Protein AF-A0A7S2TVK7-F1 (afdb_monomer_lite)

Foldseek 3Di:
DPDPDDVVVVVVVVVVCVQVVDPVSVVQCVPPNPCSNVVVQQQDDDPNDRDGVVCVVVPDPDPDDDDDDDDDDDPVCVVVPDDDDDDDDDDDQDPPPSND

Organism: NCBI:txid641309

pLDDT: mean 73.59, std 15.27, range [44.78, 94.19]

InterPro domains:
  IPR001623 DnaJ domain [PF00226] (1-30)
  IPR001623 DnaJ domain [PR00625] (5-25)
  IPR001623 DnaJ domain [PR00625] (25-44)
  IPR001623 DnaJ domain [PS50076] (1-33)
  IPR018253 DnaJ domain, conserved site [PS00636] (10-29)
  IPR036869 Chaperone J-domain superfamily [G3DSA:1.10.287.110] (1-59)
  IPR036869 Chaperone J-domain superfamily [SSF46565] (1-51)
  IPR044713 DnaJ homolog subfamily A member 1/2-like [PTHR43888] (1-99)

Structure (mmCIF, N/CA/C/O backbone):
data_AF-A0A7S2TVK7-F1
#
_entry.id   AF-A0A7S2TVK7-F1
#
loop_
_atom_site.group_PDB
_atom_site.id
_atom_site.type_symbol
_atom_site.label_atom_id
_atom_site.label_alt_id
_atom_site.label_comp_id
_atom_site.label_asym_id
_atom_site.label_entity_id
_atom_site.label_seq_id
_atom_site.pdbx_PDB_ins_code
_atom_site.Cartn_x
_atom_site.Cartn_y
_atom_site.Cartn_z
_atom_site.occupancy
_atom_site.B_iso_or_equiv
_atom_site.auth_seq_id
_atom_site.auth_comp_id
_atom_site.auth_asym_id
_atom_site.auth_atom_id
_atom_site.pdbx_PDB_model_num
ATOM 1 N N . PRO A 1 1 ? -0.582 -23.461 -2.104 1.00 54.84 1 PRO A N 1
ATOM 2 C CA . PRO A 1 1 ? -0.109 -24.199 -3.302 1.00 54.84 1 PRO A CA 1
ATOM 3 C C . PRO A 1 1 ? -0.445 -25.676 -3.101 1.00 54.84 1 PRO A C 1
ATOM 5 O O . PRO A 1 1 ? 0.400 -26.462 -2.700 1.00 54.84 1 PRO A O 1
ATOM 8 N N . ASP A 1 2 ? -1.720 -25.997 -3.317 1.00 58.69 2 ASP A N 1
ATOM 9 C CA . ASP A 1 2 ? -2.378 -27.214 -2.812 1.00 58.69 2 ASP A CA 1
ATOM 10 C C . ASP A 1 2 ? -2.829 -28.145 -3.945 1.00 58.69 2 ASP A C 1
ATOM 12 O O . ASP A 1 2 ? -3.696 -28.996 -3.791 1.00 58.69 2 ASP A O 1
ATOM 16 N N . LYS A 1 3 ? -2.227 -27.989 -5.126 1.00 62.53 3 LYS A N 1
ATOM 17 C CA . LYS A 1 3 ? -2.345 -28.942 -6.229 1.00 62.53 3 LYS A CA 1
ATOM 18 C C . LYS A 1 3 ? -0.949 -29.501 -6.431 1.00 62.53 3 LYS A C 1
ATOM 20 O O . LYS A 1 3 ? -0.094 -28.768 -6.919 1.00 62.53 3 LYS A O 1
ATOM 25 N N . GLY A 1 4 ? -0.717 -30.730 -5.962 1.00 62.25 4 GLY A N 1
ATOM 26 C CA . GLY A 1 4 ? 0.574 -31.428 -5.866 1.00 62.25 4 GLY A CA 1
ATOM 27 C C . GLY A 1 4 ? 1.294 -31.661 -7.199 1.00 62.25 4 GLY A C 1
ATOM 28 O O . GLY A 1 4 ? 1.577 -32.790 -7.583 1.00 62.25 4 GLY A O 1
ATOM 29 N N . GLY A 1 5 ? 1.586 -30.586 -7.920 1.00 64.12 5 GLY A N 1
ATOM 30 C CA . GLY A 1 5 ? 2.422 -30.567 -9.102 1.00 64.12 5 GLY A CA 1
ATOM 31 C C . GLY A 1 5 ? 3.875 -30.333 -8.718 1.00 64.12 5 GLY A C 1
ATOM 32 O O . GLY A 1 5 ? 4.189 -29.597 -7.783 1.00 64.12 5 GLY A O 1
ATOM 33 N N . ASN A 1 6 ? 4.775 -30.952 -9.475 1.00 74.81 6 ASN A N 1
ATOM 34 C CA . ASN A 1 6 ? 6.206 -30.768 -9.314 1.00 74.81 6 ASN A CA 1
ATOM 35 C C . ASN A 1 6 ? 6.549 -29.281 -9.544 1.00 74.81 6 ASN A C 1
ATOM 37 O O . ASN A 1 6 ? 6.424 -28.775 -10.664 1.00 74.81 6 ASN A O 1
ATOM 41 N N . ALA A 1 7 ? 6.918 -28.568 -8.474 1.00 76.12 7 ALA A N 1
ATOM 42 C CA . ALA A 1 7 ? 7.101 -27.114 -8.476 1.00 76.12 7 ALA A CA 1
ATOM 43 C C . ALA A 1 7 ? 8.110 -26.646 -9.535 1.00 76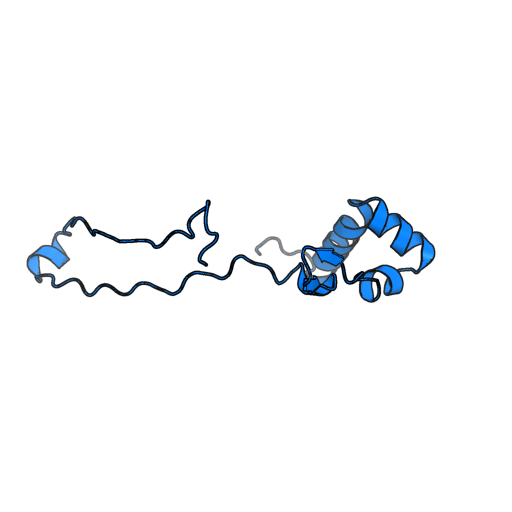.12 7 ALA A C 1
ATOM 45 O O . ALA A 1 7 ? 8.011 -25.538 -10.059 1.00 76.12 7 ALA A O 1
ATOM 46 N N . GLU A 1 8 ? 9.060 -27.506 -9.886 1.00 77.25 8 GLU A N 1
ATOM 47 C CA . GLU A 1 8 ? 10.053 -27.237 -10.914 1.00 77.25 8 GLU A CA 1
ATOM 48 C C . GLU A 1 8 ? 9.444 -27.201 -12.321 1.00 77.25 8 GLU A C 1
ATOM 50 O O . GLU A 1 8 ? 9.734 -26.293 -13.099 1.00 77.25 8 GLU A O 1
ATOM 55 N N . LYS A 1 9 ? 8.516 -28.115 -12.628 1.00 79.44 9 LYS A N 1
ATOM 56 C CA . LYS A 1 9 ? 7.787 -28.110 -13.904 1.00 79.44 9 LYS A CA 1
ATOM 57 C C . LYS A 1 9 ? 6.930 -26.855 -14.037 1.00 79.44 9 LYS A C 1
ATOM 59 O O . LYS A 1 9 ? 6.915 -26.246 -15.099 1.00 79.44 9 LYS A O 1
ATOM 64 N N . PHE A 1 10 ? 6.282 -26.425 -12.954 1.00 79.81 10 PHE A N 1
ATOM 65 C CA . PHE A 1 10 ? 5.491 -25.192 -12.959 1.00 79.81 10 PHE A CA 1
ATOM 66 C C . PHE A 1 10 ? 6.354 -23.958 -13.252 1.00 79.81 10 PHE A C 1
ATOM 68 O O . PHE A 1 10 ? 5.994 -23.143 -14.097 1.00 79.81 10 PHE A O 1
ATOM 75 N N . LYS A 1 11 ? 7.529 -23.856 -12.618 1.00 82.44 11 LYS A N 1
ATOM 76 C CA . LYS A 1 11 ? 8.482 -22.765 -12.876 1.00 82.44 11 LYS A CA 1
ATOM 77 C C . LYS A 1 11 ? 8.947 -22.742 -14.334 1.00 82.44 11 LYS A C 1
ATOM 79 O O . LYS A 1 11 ? 8.983 -21.675 -14.936 1.00 82.44 11 LYS A O 1
ATOM 84 N N . ARG A 1 12 ? 9.251 -23.907 -14.915 1.00 78.94 12 ARG A N 1
ATOM 85 C CA . ARG A 1 12 ? 9.682 -24.023 -16.319 1.00 78.94 12 ARG A CA 1
ATOM 86 C C . ARG A 1 12 ? 8.568 -23.659 -17.305 1.00 78.94 12 ARG A C 1
ATOM 88 O O . ARG A 1 12 ? 8.819 -22.934 -18.261 1.00 78.94 12 ARG A O 1
ATOM 95 N N . VAL A 1 13 ? 7.338 -24.111 -17.057 1.00 84.00 13 VAL A N 1
ATOM 96 C CA . VAL A 1 13 ? 6.173 -23.778 -17.899 1.00 84.00 13 VAL A CA 1
ATOM 97 C C . VAL A 1 13 ? 5.865 -22.281 -17.840 1.00 84.00 13 VAL A C 1
ATOM 99 O O . VAL A 1 13 ? 5.638 -21.662 -18.877 1.00 84.00 13 VAL A O 1
ATOM 102 N N . GLN A 1 14 ? 5.922 -21.684 -16.648 1.00 80.06 14 GLN A N 1
ATOM 103 C CA . GLN A 1 14 ? 5.734 -20.246 -16.471 1.00 80.06 14 GLN A CA 1
ATOM 104 C C . GLN A 1 14 ? 6.807 -19.438 -17.220 1.00 80.06 14 GLN A C 1
ATOM 106 O O . GLN A 1 14 ? 6.475 -18.496 -17.936 1.00 80.06 14 GLN A O 1
ATOM 111 N N . ALA A 1 15 ? 8.076 -19.842 -17.120 1.00 80.62 15 ALA A N 1
ATOM 112 C CA . ALA A 1 15 ? 9.176 -19.196 -17.835 1.00 80.62 15 ALA A CA 1
ATOM 113 C C . ALA A 1 15 ? 9.019 -19.298 -19.364 1.00 80.62 15 ALA A C 1
ATOM 115 O O . ALA A 1 15 ? 9.173 -18.304 -20.072 1.00 80.62 15 ALA A O 1
ATOM 116 N N . ALA A 1 16 ? 8.646 -20.474 -19.881 1.00 85.44 16 ALA A N 1
ATOM 117 C CA . ALA A 1 16 ? 8.389 -20.662 -21.307 1.00 85.44 16 ALA A CA 1
ATOM 118 C C . ALA A 1 16 ? 7.232 -19.778 -21.805 1.00 85.44 16 ALA A C 1
ATOM 120 O O . ALA A 1 16 ? 7.328 -19.167 -22.871 1.00 85.44 16 ALA A O 1
ATOM 121 N N . TYR A 1 17 ? 6.161 -19.657 -21.017 1.00 84.94 17 TYR A N 1
ATOM 122 C CA . TYR A 1 17 ? 5.026 -18.798 -21.347 1.00 84.94 17 TYR A CA 1
ATOM 123 C C . TYR A 1 17 ? 5.431 -17.322 -21.458 1.00 84.94 17 TYR A C 1
ATOM 125 O O . TYR A 1 17 ? 5.035 -16.641 -22.399 1.00 84.94 17 TYR A O 1
ATOM 133 N N . GLU A 1 18 ? 6.268 -16.828 -20.546 1.00 80.06 18 GLU A N 1
ATOM 134 C CA . GLU A 1 18 ? 6.741 -15.438 -20.557 1.00 80.06 18 GLU A CA 1
ATOM 135 C C . GLU A 1 18 ? 7.623 -15.102 -21.769 1.00 80.06 18 GLU A C 1
ATOM 137 O O . GLU A 1 18 ? 7.621 -13.959 -22.230 1.00 80.06 18 GLU A O 1
ATOM 142 N N . ILE A 1 19 ? 8.349 -16.086 -22.306 1.00 84.00 19 ILE A N 1
ATOM 143 C CA . ILE A 1 19 ? 9.178 -15.931 -23.510 1.00 84.00 19 ILE A CA 1
ATOM 144 C C . ILE A 1 19 ? 8.319 -15.960 -24.774 1.00 84.00 19 ILE A C 1
ATOM 146 O O . ILE A 1 19 ? 8.511 -15.137 -25.666 1.00 84.00 19 ILE A O 1
ATOM 150 N N . LEU A 1 20 ? 7.368 -16.894 -24.852 1.00 85.19 20 LEU A N 1
ATOM 151 C CA . LEU A 1 20 ? 6.535 -17.095 -26.040 1.00 85.19 20 LEU A CA 1
ATOM 152 C C . LEU A 1 20 ? 5.413 -16.060 -26.178 1.00 85.19 20 LEU A C 1
ATOM 154 O O . LEU A 1 20 ? 4.942 -15.828 -27.290 1.00 85.19 20 LEU A O 1
ATOM 158 N N . LYS A 1 21 ? 4.992 -15.438 -25.071 1.00 84.88 21 LYS A N 1
ATOM 159 C CA . LYS A 1 21 ? 3.940 -14.417 -25.057 1.00 84.88 21 LYS A CA 1
ATOM 160 C C . LYS A 1 21 ? 4.352 -13.118 -25.760 1.00 84.88 21 LYS A C 1
ATOM 162 O O . LYS A 1 21 ? 3.523 -12.528 -26.447 1.00 84.88 21 LYS A O 1
ATOM 167 N N . ASP A 1 22 ? 5.602 -12.678 -25.602 1.00 80.62 22 ASP A N 1
ATOM 168 C CA . ASP A 1 22 ? 6.095 -11.433 -26.201 1.00 80.62 22 ASP A CA 1
ATOM 169 C C . ASP A 1 22 ? 6.913 -11.739 -27.473 1.00 80.62 22 ASP A C 1
ATOM 171 O O . ASP A 1 22 ? 7.956 -12.399 -27.384 1.00 80.62 22 ASP A O 1
ATOM 175 N N . PRO A 1 23 ? 6.525 -11.229 -28.660 1.00 84.75 23 PRO A N 1
ATOM 176 C CA . PRO A 1 23 ? 7.204 -11.561 -29.916 1.00 84.75 23 PRO A CA 1
ATOM 177 C C . PRO A 1 23 ? 8.683 -11.142 -29.930 1.00 84.75 23 PRO A C 1
ATOM 179 O O . PRO A 1 23 ? 9.499 -11.779 -30.596 1.00 84.75 23 PRO A O 1
ATOM 182 N N . ASP A 1 24 ? 9.058 -10.108 -29.173 1.00 80.25 24 ASP A N 1
ATOM 183 C CA . ASP A 1 24 ? 10.443 -9.642 -29.071 1.00 80.25 24 ASP A CA 1
ATOM 184 C C . ASP A 1 24 ? 11.323 -10.556 -28.212 1.00 80.25 24 ASP A C 1
ATOM 186 O O . ASP A 1 24 ? 12.490 -10.773 -28.544 1.00 80.25 24 ASP A O 1
ATOM 190 N N . LYS A 1 25 ? 10.773 -11.124 -27.129 1.00 80.19 25 LYS A N 1
ATOM 191 C CA . LYS A 1 25 ? 11.492 -12.089 -26.281 1.00 80.19 25 LYS A CA 1
ATOM 192 C C . LYS A 1 25 ? 11.644 -13.428 -26.988 1.00 80.19 25 LYS A C 1
ATOM 194 O O . LYS A 1 25 ? 12.721 -14.012 -26.920 1.00 80.19 25 LYS A O 1
ATOM 199 N N . LYS A 1 26 ? 10.621 -13.857 -27.735 1.00 85.00 26 LYS A N 1
ATOM 200 C CA . LYS A 1 26 ? 10.694 -15.039 -28.599 1.00 85.00 26 LYS A CA 1
ATOM 201 C C . LYS A 1 26 ? 11.813 -14.909 -29.633 1.00 85.00 26 LYS A C 1
ATOM 203 O O . LYS A 1 26 ? 12.704 -15.742 -29.664 1.00 85.00 26 LYS A O 1
ATOM 208 N N . LYS A 1 27 ? 11.851 -13.806 -30.392 1.00 83.81 27 LYS A N 1
ATOM 209 C CA . LYS A 1 27 ? 12.928 -13.548 -31.370 1.00 83.81 27 LYS A CA 1
ATOM 210 C C . LYS A 1 27 ? 14.322 -13.535 -30.739 1.00 83.81 27 LYS A C 1
ATOM 212 O O . LYS A 1 27 ? 15.295 -13.881 -31.401 1.00 83.81 27 LYS A O 1
ATOM 217 N N . LEU A 1 28 ? 14.442 -13.077 -29.493 1.00 80.94 28 LEU A N 1
ATOM 218 C CA . LEU A 1 28 ? 15.709 -13.064 -28.764 1.00 80.94 28 LEU A CA 1
ATOM 219 C C . LEU A 1 28 ? 16.124 -14.477 -28.333 1.00 80.94 28 LEU A C 1
ATOM 221 O O . LEU A 1 28 ? 17.288 -14.835 -28.491 1.00 80.94 28 LEU A O 1
ATOM 225 N N . TYR A 1 29 ? 15.172 -15.275 -27.850 1.00 81.81 29 TYR A N 1
ATOM 226 C CA . TYR A 1 29 ? 15.369 -16.688 -27.530 1.00 81.81 29 TYR A CA 1
ATOM 227 C C . TYR A 1 29 ? 15.750 -17.501 -28.772 1.00 81.81 29 TYR A C 1
ATOM 229 O O . TYR A 1 29 ? 16.712 -18.258 -28.735 1.00 81.81 29 TYR A O 1
ATOM 237 N N . ASP A 1 30 ? 15.079 -17.267 -29.900 1.00 85.88 30 ASP A N 1
ATOM 238 C CA . ASP A 1 30 ? 15.362 -17.945 -31.169 1.00 85.88 30 ASP A CA 1
ATOM 239 C C . ASP A 1 30 ? 16.784 -17.642 -31.686 1.00 85.88 30 ASP A C 1
ATOM 241 O O . ASP A 1 30 ? 17.388 -18.463 -32.369 1.00 85.88 30 ASP A O 1
ATOM 245 N N . LYS A 1 31 ? 17.341 -16.465 -31.356 1.00 81.44 31 LYS A N 1
ATOM 246 C CA . LYS A 1 31 ? 18.677 -16.026 -31.803 1.00 81.44 31 LYS A CA 1
ATOM 247 C C . LYS A 1 31 ? 19.813 -16.371 -30.843 1.00 81.44 31 LYS A C 1
ATOM 249 O O . LYS A 1 31 ? 20.929 -16.610 -31.289 1.00 81.44 31 LYS A O 1
ATOM 254 N N . TYR A 1 32 ? 19.558 -16.327 -29.539 1.00 78.38 32 TYR A N 1
ATOM 255 C CA . TYR A 1 32 ? 20.596 -16.391 -28.503 1.00 78.38 32 TYR A CA 1
ATOM 256 C C . TYR A 1 32 ? 20.323 -17.473 -27.442 1.00 78.38 32 TYR A C 1
ATOM 258 O O . TYR A 1 32 ? 21.061 -17.581 -26.463 1.00 78.38 32 TYR A O 1
ATOM 266 N N . GLY A 1 33 ? 19.265 -18.268 -27.612 1.00 76.88 33 GLY A N 1
ATOM 267 C CA . GLY A 1 33 ? 18.845 -19.307 -26.678 1.00 76.88 33 GLY A CA 1
ATOM 268 C C . GLY A 1 33 ? 18.378 -18.761 -25.327 1.00 76.88 33 GLY A C 1
ATOM 269 O O . GLY A 1 33 ? 18.054 -17.580 -25.165 1.00 76.88 33 GLY A O 1
ATOM 270 N N . GLU A 1 34 ? 18.379 -19.633 -24.319 1.00 68.81 34 GLU A N 1
ATOM 271 C CA . GLU A 1 34 ? 18.011 -19.280 -22.943 1.00 68.81 34 GLU A CA 1
ATOM 272 C C . GLU A 1 34 ? 18.947 -18.211 -22.350 1.00 68.81 34 GLU A C 1
ATOM 274 O O . GLU A 1 34 ? 18.490 -17.291 -21.672 1.00 68.81 34 GLU A O 1
ATOM 279 N N . GLU A 1 35 ? 20.238 -18.245 -22.699 1.00 64.06 35 GLU A N 1
ATOM 280 C CA . GLU A 1 35 ? 21.220 -17.217 -22.326 1.00 64.06 35 GLU A CA 1
ATOM 281 C C . GLU A 1 35 ? 20.876 -15.845 -22.916 1.00 64.06 35 GLU A C 1
ATOM 283 O O . GLU A 1 35 ? 21.122 -14.824 -22.282 1.00 64.06 35 GLU A O 1
ATOM 288 N N . GLY A 1 36 ? 20.241 -15.799 -24.086 1.00 63.59 36 GLY A N 1
ATOM 289 C CA . GLY A 1 36 ? 19.724 -14.583 -24.702 1.00 63.59 36 GLY A CA 1
ATOM 290 C C . GLY A 1 36 ? 18.628 -13.902 -23.908 1.00 63.59 36 GLY A C 1
ATOM 291 O O . GLY A 1 36 ? 18.594 -12.683 -23.824 1.00 63.59 36 GLY A O 1
ATOM 292 N N . VAL A 1 37 ? 17.744 -14.679 -23.293 1.00 64.44 37 VAL A N 1
ATOM 293 C CA . VAL A 1 37 ? 16.668 -14.152 -22.447 1.00 64.44 37 VAL A CA 1
ATOM 294 C C . VAL A 1 37 ? 17.185 -13.858 -21.037 1.00 64.44 37 VAL A C 1
ATOM 296 O O . VAL A 1 37 ? 16.801 -12.851 -20.444 1.00 64.44 37 VAL A O 1
ATOM 299 N N . ARG A 1 38 ? 18.106 -14.688 -20.527 1.00 62.66 38 ARG A N 1
ATOM 300 C CA . ARG A 1 38 ? 18.706 -14.567 -19.190 1.00 62.66 38 ARG A CA 1
ATOM 301 C C . ARG A 1 38 ? 19.722 -13.422 -19.089 1.00 62.66 38 ARG A C 1
ATOM 303 O O . ARG A 1 38 ? 19.718 -12.690 -18.106 1.00 62.66 38 ARG A O 1
ATOM 310 N N . ARG A 1 39 ? 20.575 -13.235 -20.106 1.00 52.53 39 ARG A N 1
ATOM 311 C CA . ARG A 1 39 ? 21.542 -12.120 -20.221 1.00 52.53 39 ARG A CA 1
ATOM 312 C C . ARG A 1 39 ? 20.987 -10.926 -20.987 1.00 52.53 39 ARG A C 1
ATOM 314 O O . ARG A 1 39 ? 21.396 -9.798 -20.730 1.00 52.53 39 ARG A O 1
ATOM 321 N N . GLY A 1 40 ? 20.044 -11.135 -21.901 1.00 46.34 40 GLY A N 1
ATOM 322 C CA . GLY A 1 40 ? 19.398 -10.072 -22.674 1.00 46.34 40 GLY A CA 1
ATOM 323 C C . GLY A 1 40 ? 18.233 -9.434 -21.940 1.00 46.34 40 GLY A C 1
ATOM 324 O O . GLY A 1 40 ? 17.233 -9.039 -22.547 1.00 46.34 40 GLY A O 1
ATOM 325 N N . GLY A 1 41 ? 18.405 -9.226 -20.637 1.00 48.50 41 GLY A N 1
ATOM 326 C CA . GLY A 1 41 ? 17.685 -8.168 -19.983 1.00 48.50 41 GLY A CA 1
ATOM 327 C C . GLY A 1 41 ? 18.187 -6.835 -20.507 1.00 48.50 41 GLY A C 1
ATOM 328 O O . GLY A 1 41 ? 19.012 -6.214 -19.850 1.00 48.50 41 GLY A O 1
ATOM 329 N N . LYS A 1 42 ? 17.721 -6.405 -21.689 1.00 48.06 42 LYS A N 1
ATOM 330 C CA . LYS A 1 42 ? 18.035 -5.079 -22.234 1.00 48.06 42 LYS A CA 1
ATOM 331 C C . LYS A 1 42 ? 17.897 -4.066 -21.089 1.00 48.06 42 LYS A C 1
ATOM 333 O O . LYS A 1 42 ? 16.851 -4.082 -20.434 1.00 48.06 42 LYS A O 1
ATOM 338 N N . PRO A 1 43 ? 18.905 -3.224 -20.797 1.00 45.25 43 PRO A N 1
ATOM 339 C CA . PRO A 1 43 ? 18.679 -2.064 -19.959 1.00 45.25 43 PRO A CA 1
ATOM 340 C C . PRO A 1 43 ? 17.684 -1.190 -20.718 1.00 45.25 43 PRO A C 1
ATOM 342 O O . PRO A 1 43 ? 18.046 -0.458 -21.637 1.00 45.25 43 PRO A O 1
ATOM 345 N N . VAL A 1 44 ? 16.402 -1.322 -20.397 1.00 49.97 44 VAL A N 1
ATOM 346 C CA . VAL A 1 44 ? 15.392 -0.433 -20.941 1.00 49.97 44 VAL A CA 1
ATOM 347 C C . VAL A 1 44 ? 15.637 0.900 -20.247 1.00 49.97 44 VAL A C 1
ATOM 349 O O . VAL A 1 44 ? 15.508 1.018 -19.027 1.00 49.97 44 VAL A O 1
ATOM 352 N N . LYS A 1 45 ? 16.065 1.900 -21.014 1.00 45.97 45 LYS A N 1
ATOM 353 C CA . LYS A 1 45 ? 16.038 3.289 -20.568 1.00 45.97 45 LYS A CA 1
ATOM 354 C C . LYS A 1 45 ? 14.602 3.769 -20.716 1.00 45.97 45 LYS A C 1
ATOM 356 O O . LYS A 1 45 ? 14.176 4.111 -21.812 1.00 45.97 45 LYS A O 1
ATOM 361 N N . VAL A 1 46 ? 13.862 3.778 -19.616 1.00 48.12 46 VAL A N 1
ATOM 362 C CA . VAL A 1 46 ? 12.600 4.521 -19.515 1.00 48.12 46 VAL A CA 1
ATOM 363 C C . VAL A 1 46 ? 12.865 5.683 -18.569 1.00 48.12 46 VAL A C 1
ATOM 365 O O . VAL A 1 46 ? 13.197 5.467 -17.404 1.00 48.12 46 VAL A O 1
ATOM 368 N N . ASN A 1 47 ? 12.796 6.904 -19.100 1.00 46.12 47 ASN A N 1
ATOM 369 C CA . ASN A 1 47 ? 12.985 8.171 -18.384 1.00 46.12 47 ASN A CA 1
ATOM 370 C C . ASN A 1 47 ? 14.290 8.250 -17.565 1.00 46.12 47 ASN A C 1
ATOM 372 O O . ASN A 1 47 ? 14.264 8.442 -16.353 1.00 46.12 47 ASN A O 1
ATOM 376 N N . GLY A 1 48 ? 15.447 8.062 -18.210 1.00 44.78 48 GLY A N 1
ATOM 377 C CA . GLY A 1 48 ? 16.757 8.304 -17.580 1.00 44.78 48 GLY A CA 1
ATOM 378 C C . GLY A 1 48 ? 17.201 7.289 -16.516 1.00 44.78 48 GLY A C 1
ATOM 379 O O . GLY A 1 48 ? 18.304 7.408 -15.994 1.00 44.78 48 GLY A O 1
ATOM 380 N N . PHE A 1 49 ? 16.406 6.255 -16.226 1.00 46.31 49 PHE A N 1
ATOM 381 C CA . PHE A 1 49 ? 16.786 5.168 -15.321 1.00 46.31 49 PHE A CA 1
ATOM 382 C C . PHE A 1 49 ? 17.128 3.895 -16.103 1.00 46.31 49 PHE A C 1
ATOM 384 O O . PHE A 1 49 ? 16.285 3.341 -16.808 1.00 46.31 49 PHE A O 1
ATOM 391 N N . ASN A 1 50 ? 18.353 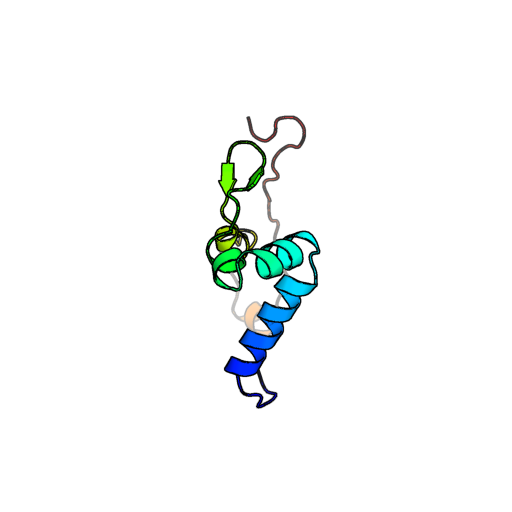3.387 -15.940 1.00 50.44 50 ASN A N 1
ATOM 392 C CA . ASN A 1 50 ? 18.760 2.092 -16.493 1.00 50.44 50 ASN A CA 1
ATOM 393 C C . ASN A 1 50 ? 18.038 0.962 -15.728 1.00 50.44 50 ASN A C 1
ATOM 395 O O . ASN A 1 50 ? 18.285 0.769 -14.534 1.00 50.44 50 ASN A O 1
ATOM 399 N N . CYS A 1 51 ? 17.142 0.209 -16.381 1.00 50.38 51 CYS A N 1
ATOM 400 C CA . CYS A 1 51 ? 16.528 -0.983 -15.785 1.00 50.38 51 CYS A CA 1
ATOM 401 C C . CYS A 1 51 ? 16.710 -2.231 -16.667 1.00 50.38 51 CYS A C 1
ATOM 403 O O . CYS A 1 51 ? 16.148 -2.331 -17.750 1.00 50.38 51 CYS A O 1
ATOM 405 N N . THR A 1 52 ? 17.532 -3.176 -16.204 1.00 48.94 52 THR A N 1
ATOM 406 C CA . THR A 1 52 ? 17.696 -4.533 -16.758 1.00 48.94 52 THR A CA 1
ATOM 407 C C . THR A 1 52 ? 16.437 -5.368 -16.489 1.00 48.94 52 THR A C 1
ATOM 409 O O . THR A 1 52 ? 15.779 -5.175 -15.469 1.00 48.94 52 THR A O 1
ATOM 412 N N . VAL A 1 53 ? 16.081 -6.301 -17.378 1.00 51.06 53 VAL A N 1
ATOM 413 C CA . VAL A 1 53 ? 14.830 -7.097 -17.282 1.00 51.06 53 VAL A CA 1
ATOM 414 C C . VAL A 1 53 ? 14.727 -7.911 -15.981 1.00 51.06 53 VAL A C 1
ATOM 416 O O . VAL A 1 53 ? 13.627 -8.063 -15.457 1.00 51.06 53 VAL A O 1
ATOM 419 N N . ASP A 1 54 ? 15.849 -8.305 -15.371 1.00 50.78 54 ASP A N 1
ATOM 420 C CA . ASP A 1 54 ? 15.881 -8.944 -14.040 1.00 50.78 54 ASP A CA 1
ATOM 421 C C . ASP A 1 54 ? 15.283 -8.046 -12.930 1.00 50.78 54 ASP A C 1
ATOM 423 O O . ASP A 1 54 ? 14.732 -8.503 -11.933 1.00 50.78 54 ASP A O 1
ATOM 427 N N . ARG A 1 55 ? 15.274 -6.726 -13.148 1.00 49.34 55 ARG A N 1
ATOM 428 C CA . ARG A 1 55 ? 14.707 -5.712 -12.247 1.00 49.34 55 ARG A CA 1
ATOM 429 C C . ARG A 1 55 ? 13.203 -5.483 -12.450 1.00 49.34 55 ARG A C 1
ATOM 431 O O . ARG A 1 55 ? 12.618 -4.693 -11.707 1.00 49.34 55 ARG A O 1
ATOM 438 N N . MET A 1 56 ? 12.561 -6.154 -13.415 1.00 54.88 56 MET A N 1
ATOM 439 C CA . MET A 1 56 ? 11.115 -6.033 -13.667 1.00 54.88 56 MET A CA 1
ATOM 440 C C . MET A 1 56 ? 10.265 -6.933 -12.759 1.00 54.88 56 MET A C 1
ATOM 442 O O . MET A 1 56 ? 9.187 -6.509 -12.349 1.00 54.88 56 MET A O 1
ATOM 446 N N . VAL A 1 57 ? 10.764 -8.100 -12.334 1.00 52.19 57 VAL A N 1
ATOM 447 C CA . VAL A 1 57 ? 10.067 -8.970 -11.356 1.00 52.19 57 VAL A CA 1
ATOM 448 C C . VAL A 1 57 ? 10.035 -8.336 -9.947 1.00 52.19 57 VAL A C 1
ATOM 450 O O . VAL A 1 57 ? 9.160 -8.637 -9.134 1.00 52.19 57 VAL A O 1
ATOM 453 N N . TYR A 1 58 ? 10.923 -7.368 -9.678 1.00 50.84 58 TYR A N 1
ATOM 454 C CA . TYR A 1 58 ? 11.065 -6.678 -8.386 1.00 50.84 58 TYR A CA 1
ATOM 455 C C . TYR A 1 58 ? 10.494 -5.253 -8.329 1.00 50.84 58 TYR A C 1
ATOM 457 O O . TYR A 1 58 ? 10.633 -4.589 -7.301 1.00 50.84 58 TYR A O 1
ATOM 465 N N . ARG A 1 59 ? 9.802 -4.757 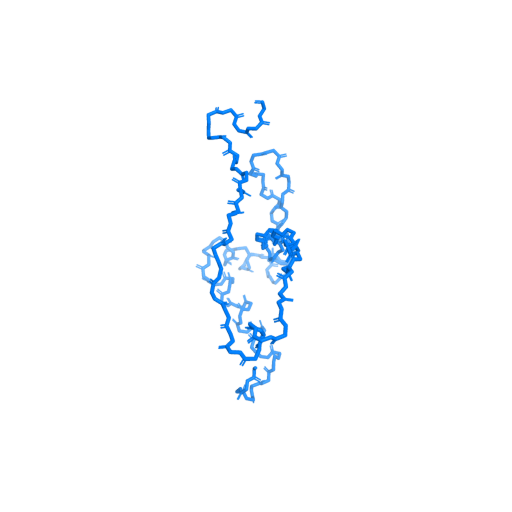-9.364 1.00 54.25 59 ARG A N 1
ATOM 466 C CA . ARG A 1 59 ? 8.977 -3.537 -9.236 1.00 54.25 59 ARG A CA 1
ATOM 467 C C . ARG A 1 59 ? 7.549 -3.892 -8.834 1.00 54.25 59 ARG A C 1
ATOM 469 O O . ARG A 1 59 ? 6.580 -3.458 -9.449 1.00 54.25 59 ARG A O 1
ATOM 476 N N . ARG A 1 60 ? 7.410 -4.655 -7.745 1.00 55.25 60 ARG A N 1
ATOM 477 C CA . ARG A 1 60 ? 6.167 -4.588 -6.973 1.00 55.25 60 ARG A CA 1
ATOM 478 C C . ARG A 1 60 ? 6.031 -3.143 -6.482 1.00 55.25 60 ARG A C 1
ATOM 480 O O . ARG A 1 60 ? 7.045 -2.585 -6.050 1.00 55.25 60 ARG A O 1
ATOM 487 N N . PRO A 1 61 ? 4.835 -2.529 -6.551 1.00 61.66 61 PRO A N 1
ATOM 488 C CA . PRO A 1 61 ? 4.589 -1.260 -5.882 1.00 61.66 61 PRO A CA 1
ATOM 489 C C . PRO A 1 61 ? 5.178 -1.352 -4.477 1.00 61.66 61 PRO A C 1
ATOM 491 O O . PRO A 1 61 ? 4.914 -2.331 -3.769 1.00 61.66 61 PRO A O 1
ATOM 494 N N . ARG A 1 62 ? 6.053 -0.407 -4.110 1.00 66.44 62 ARG A N 1
ATOM 495 C CA . ARG A 1 62 ? 6.594 -0.359 -2.749 1.00 66.44 62 ARG A CA 1
ATOM 496 C C . ARG A 1 62 ? 5.380 -0.361 -1.827 1.00 66.44 62 ARG A C 1
ATOM 498 O O . ARG A 1 62 ? 4.527 0.518 -1.947 1.00 66.44 62 ARG A O 1
ATOM 505 N N . LYS A 1 63 ? 5.255 -1.392 -0.985 1.00 72.69 63 LYS A N 1
ATOM 506 C CA . LYS A 1 63 ? 4.207 -1.402 0.033 1.00 72.69 63 LYS A CA 1
ATOM 507 C C . LYS A 1 63 ? 4.401 -0.137 0.864 1.00 72.69 63 LYS A C 1
ATOM 509 O O . LYS A 1 63 ? 5.534 0.175 1.235 1.00 72.69 63 LYS A O 1
ATOM 514 N N . GLY A 1 64 ? 3.316 0.607 1.064 1.00 75.00 64 GLY A N 1
ATOM 515 C CA . GLY A 1 64 ? 3.323 1.742 1.978 1.00 75.00 64 GLY A CA 1
ATOM 516 C C . GLY A 1 64 ? 3.766 1.284 3.366 1.00 75.00 64 GLY A C 1
ATOM 517 O O . GLY A 1 64 ? 3.642 0.104 3.696 1.00 75.00 64 GLY A O 1
ATOM 518 N N . GLN A 1 65 ? 4.319 2.206 4.148 1.00 80.62 65 GLN A N 1
ATOM 519 C CA . GLN A 1 65 ? 4.642 1.928 5.544 1.00 80.62 65 GLN A CA 1
ATOM 520 C C . GLN A 1 65 ? 3.353 1.637 6.327 1.00 80.62 65 GLN A C 1
ATOM 522 O O . GLN A 1 65 ? 2.292 2.178 6.003 1.00 80.62 65 GLN A O 1
ATOM 527 N N . ASP A 1 66 ? 3.447 0.790 7.350 1.00 85.31 66 ASP A N 1
ATOM 528 C CA . ASP A 1 66 ? 2.304 0.447 8.196 1.00 85.31 66 ASP A CA 1
ATOM 529 C C . ASP A 1 66 ? 1.878 1.644 9.059 1.00 85.31 66 ASP A C 1
ATOM 531 O O . ASP A 1 66 ? 2.706 2.288 9.707 1.00 85.31 66 ASP A O 1
ATOM 535 N N . LEU A 1 67 ? 0.570 1.909 9.122 1.00 85.25 67 LEU A N 1
ATOM 536 C CA . LEU A 1 67 ? -0.008 2.934 9.990 1.00 85.25 67 LEU A CA 1
ATOM 537 C C . LEU A 1 67 ? -0.393 2.325 11.346 1.00 85.25 67 LEU A C 1
ATOM 539 O O . LEU A 1 67 ? -1.241 1.435 11.413 1.00 85.25 67 LEU A O 1
ATOM 543 N N . ARG A 1 68 ? 0.181 2.836 12.440 1.00 89.06 68 ARG A N 1
ATOM 544 C CA . ARG A 1 68 ? -0.183 2.448 13.813 1.00 89.06 68 ARG A CA 1
ATOM 545 C C . ARG A 1 68 ? -1.003 3.555 14.473 1.00 89.06 68 ARG A C 1
ATOM 547 O O . ARG A 1 68 ? -0.477 4.637 14.712 1.00 89.06 68 ARG A O 1
ATOM 554 N N . TYR A 1 69 ? -2.265 3.278 14.800 1.00 88.94 69 TYR A N 1
ATOM 555 C CA . TYR A 1 69 ? -3.133 4.205 15.533 1.00 88.94 69 TYR A CA 1
ATOM 556 C C . TYR A 1 69 ? -3.599 3.569 16.855 1.00 88.94 69 TYR A C 1
ATOM 558 O O . TYR A 1 69 ? -4.398 2.629 16.821 1.00 88.94 69 TYR A O 1
ATOM 566 N N . PRO A 1 70 ? -3.100 4.021 18.022 1.00 88.94 70 PRO A N 1
ATOM 567 C CA . PRO A 1 70 ? -3.519 3.4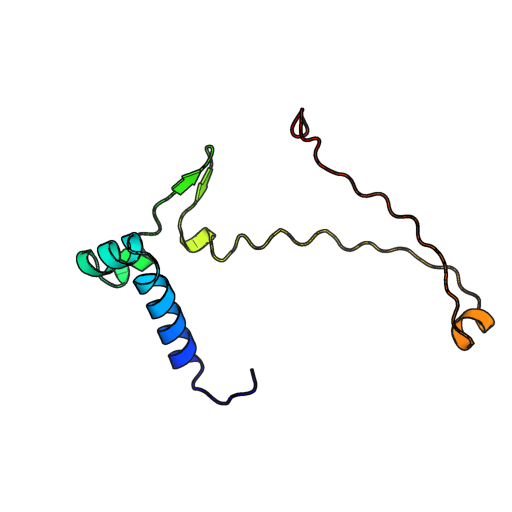72 19.306 1.00 88.94 70 PRO A CA 1
ATOM 568 C C . PRO A 1 70 ? -4.948 3.922 19.644 1.00 88.94 70 PRO A C 1
ATOM 570 O O . PRO A 1 70 ? -5.215 5.105 19.851 1.00 88.94 70 PRO A O 1
ATOM 573 N N . LEU A 1 71 ? -5.875 2.967 19.734 1.00 89.25 71 LEU A N 1
ATOM 574 C CA . LEU A 1 71 ? -7.260 3.205 20.148 1.00 89.25 71 LEU A CA 1
ATOM 575 C C . LEU A 1 71 ? -7.395 3.020 21.661 1.00 89.25 71 LEU A C 1
ATOM 577 O O . LEU A 1 71 ? -7.247 1.915 22.177 1.00 89.25 71 LEU A O 1
ATOM 581 N N . LYS A 1 72 ? -7.731 4.097 22.376 1.00 88.44 72 LYS A N 1
ATOM 582 C CA . LYS A 1 72 ? -8.119 4.012 23.791 1.00 88.44 72 LYS A CA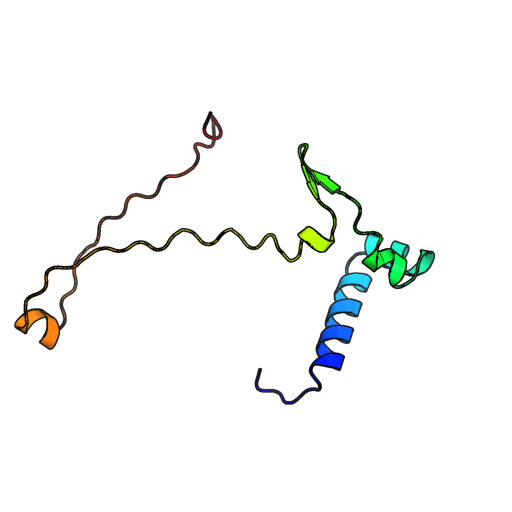 1
ATOM 583 C C . LYS A 1 72 ? -9.544 3.464 23.885 1.00 88.44 72 LYS A C 1
ATOM 585 O O . LYS A 1 72 ? -10.491 4.174 23.543 1.00 88.44 72 LYS A O 1
ATOM 590 N N . VAL A 1 73 ? -9.692 2.215 24.317 1.00 91.25 73 VAL A N 1
ATOM 591 C CA . VAL A 1 73 ? -10.986 1.530 24.488 1.00 91.25 73 VAL A CA 1
ATOM 592 C C . VAL A 1 73 ? -11.234 1.200 25.954 1.00 91.25 73 VAL A C 1
ATOM 594 O O . VAL A 1 73 ? -10.292 0.966 26.709 1.00 91.25 73 VAL A O 1
ATOM 597 N N . GLN A 1 74 ? -12.503 1.177 26.355 1.00 93.56 74 GLN A N 1
ATOM 598 C CA . GLN A 1 74 ? -12.903 0.639 27.655 1.00 93.56 74 GLN A CA 1
ATOM 599 C C . GLN A 1 74 ? -13.202 -0.864 27.551 1.00 93.56 74 GLN A C 1
ATOM 601 O O . GLN A 1 74 ? -13.596 -1.351 26.491 1.00 93.56 74 GLN A O 1
ATOM 606 N N . LEU A 1 75 ? -13.078 -1.602 28.662 1.00 94.19 75 LEU A N 1
ATOM 607 C CA . LEU A 1 75 ? -13.351 -3.048 28.709 1.00 94.19 75 LEU A CA 1
ATOM 608 C C . LEU A 1 75 ? -14.772 -3.385 28.227 1.00 94.19 75 LEU A C 1
ATOM 610 O O . LEU A 1 75 ? -14.952 -4.304 27.435 1.00 94.19 75 LEU A O 1
ATOM 614 N N . ALA A 1 76 ? -15.778 -2.611 28.641 1.00 90.50 76 ALA A N 1
ATOM 615 C CA . ALA A 1 76 ? -17.165 -2.833 28.228 1.00 90.50 76 ALA A CA 1
ATOM 616 C C . ALA A 1 76 ? -17.371 -2.680 26.708 1.00 90.50 76 ALA A C 1
ATOM 618 O O . ALA A 1 76 ? -18.149 -3.422 26.110 1.00 90.50 76 ALA A O 1
ATOM 619 N N . GLU A 1 77 ? -16.655 -1.748 26.077 1.00 90.25 77 GLU A N 1
ATOM 620 C CA . GLU A 1 77 ? -16.681 -1.539 24.625 1.00 90.25 77 GLU A CA 1
ATOM 621 C C . GLU A 1 77 ? -15.886 -2.610 23.869 1.00 90.25 77 GLU A C 1
ATOM 623 O O . GLU A 1 77 ? -16.221 -2.930 22.732 1.00 90.25 77 GLU A O 1
ATOM 628 N N . PHE A 1 78 ? -14.858 -3.187 24.496 1.00 91.62 78 PHE A N 1
ATOM 629 C CA . PHE A 1 78 ? -14.109 -4.316 23.947 1.00 91.62 78 PHE A CA 1
ATOM 630 C C . PHE A 1 78 ? -14.964 -5.590 23.911 1.00 91.62 78 PHE A C 1
ATOM 632 O O . PHE A 1 78 ? -14.983 -6.285 22.901 1.00 91.62 78 PHE A O 1
ATOM 639 N N . TYR A 1 79 ? -15.731 -5.852 24.976 1.00 93.44 79 TYR A N 1
ATOM 640 C CA . TYR A 1 79 ? -16.604 -7.028 25.070 1.00 93.44 79 TYR A CA 1
ATOM 641 C C . TYR A 1 79 ? -17.825 -6.970 24.148 1.00 93.44 79 TYR A C 1
ATOM 643 O O . TYR A 1 79 ? -18.241 -7.997 23.620 1.00 93.44 79 TYR A O 1
ATOM 651 N N . LYS A 1 80 ? -18.417 -5.788 23.959 1.00 93.06 80 LYS A N 1
ATOM 652 C CA . LYS A 1 80 ? -19.599 -5.610 23.095 1.00 93.06 80 LYS A CA 1
ATOM 653 C C . LYS A 1 80 ? -19.232 -5.332 21.634 1.00 93.06 80 LYS A C 1
ATOM 655 O O . LYS A 1 80 ? -20.071 -5.496 20.755 1.00 93.06 80 LYS A O 1
ATOM 660 N N . GLY A 1 81 ? -17.989 -4.912 21.389 1.00 88.81 81 GLY A N 1
ATOM 661 C CA . GLY A 1 81 ? -17.556 -4.314 20.132 1.00 88.81 81 GLY A CA 1
ATOM 662 C C . GLY A 1 81 ? -18.033 -2.863 20.015 1.00 88.81 81 GLY A C 1
ATOM 663 O O . GLY A 1 81 ? -19.157 -2.521 20.376 1.00 88.81 81 GLY A O 1
ATOM 664 N N . SER A 1 82 ? -17.175 -1.981 19.501 1.00 85.62 82 SER A N 1
ATOM 665 C CA . SER A 1 82 ? -17.529 -0.588 19.2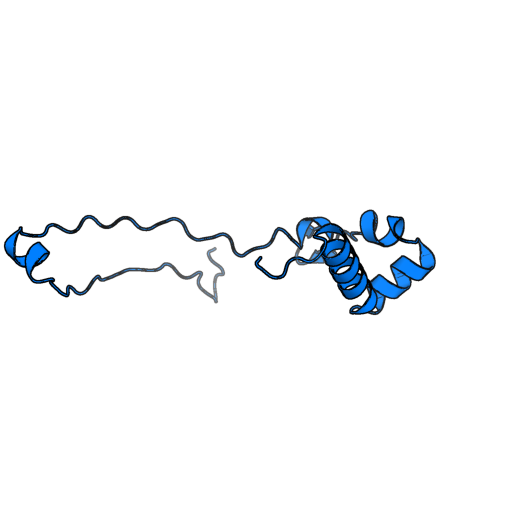04 1.00 85.62 82 SER A CA 1
ATOM 666 C C . SER A 1 82 ? -17.066 -0.213 17.800 1.00 85.62 82 SER A C 1
ATOM 668 O O . SER A 1 82 ? -15.995 -0.624 17.354 1.00 85.62 82 SER A O 1
ATOM 670 N N . VAL A 1 83 ? -17.879 0.573 17.092 1.00 88.62 83 VAL A N 1
ATOM 671 C CA . VAL A 1 83 ? -17.537 1.110 15.770 1.00 88.62 83 VAL A CA 1
ATOM 672 C C . VAL A 1 83 ? -17.146 2.573 15.941 1.00 88.62 83 VAL A C 1
ATOM 674 O O . VAL A 1 83 ? -17.944 3.382 16.409 1.00 88.62 83 VAL A O 1
ATOM 677 N N . ARG A 1 84 ? -15.915 2.929 15.563 1.00 86.06 84 ARG A N 1
ATOM 678 C CA . ARG A 1 84 ? -15.405 4.306 15.624 1.00 86.06 84 ARG A CA 1
ATOM 679 C C . ARG A 1 84 ? -14.908 4.749 14.254 1.00 86.06 84 ARG A C 1
ATOM 681 O O . ARG A 1 84 ? -14.310 3.965 13.521 1.00 86.06 84 ARG A O 1
ATOM 688 N N . ARG A 1 85 ? -15.154 6.013 13.905 1.00 88.81 85 ARG A N 1
ATOM 689 C CA . ARG A 1 85 ? -14.697 6.600 12.639 1.00 88.81 85 ARG A CA 1
ATOM 690 C C . ARG A 1 85 ? -13.250 7.062 12.787 1.00 88.81 85 ARG A C 1
ATOM 692 O O . ARG A 1 85 ? -12.974 7.958 13.578 1.00 88.81 85 ARG A O 1
ATOM 699 N N . LEU A 1 86 ? -12.344 6.454 12.027 1.00 89.69 86 LEU A N 1
ATOM 700 C CA . LEU A 1 86 ? -10.939 6.851 11.962 1.00 89.69 86 LEU A CA 1
ATOM 701 C C . LEU A 1 86 ? -10.735 7.815 10.787 1.00 89.69 86 LEU A C 1
ATOM 703 O O . LEU A 1 86 ? -10.976 7.444 9.640 1.00 89.69 86 LEU A O 1
ATOM 707 N N . GLN A 1 87 ? -10.300 9.043 11.066 1.00 86.62 87 GLN A N 1
ATOM 708 C CA . GLN A 1 87 ? -9.930 10.011 10.031 1.00 86.62 87 GLN A CA 1
ATOM 709 C C . GLN A 1 87 ? -8.452 9.832 9.676 1.00 86.62 87 GLN A C 1
ATOM 711 O O . GLN A 1 87 ? -7.589 9.963 10.541 1.00 86.62 87 GLN A O 1
ATOM 716 N N . LEU A 1 88 ? -8.171 9.507 8.412 1.00 87.81 88 LEU A N 1
ATOM 717 C CA . LEU A 1 88 ? -6.818 9.310 7.894 1.00 87.81 88 LEU A CA 1
ATOM 718 C C . LEU A 1 88 ? -6.522 10.325 6.796 1.00 87.81 88 LEU A C 1
ATOM 720 O O . LEU A 1 88 ? -7.300 10.457 5.853 1.00 87.81 88 LEU A O 1
ATOM 724 N N . ASN A 1 89 ? -5.363 10.971 6.892 1.00 84.19 89 ASN A N 1
ATOM 725 C CA . ASN A 1 89 ? -4.838 11.837 5.842 1.00 84.19 89 ASN A CA 1
ATOM 726 C C . ASN A 1 89 ? -3.846 11.037 4.994 1.00 84.19 89 ASN A C 1
ATOM 728 O O . ASN A 1 89 ? -2.990 10.333 5.533 1.00 84.19 89 ASN A O 1
ATOM 732 N N . LYS A 1 90 ? -3.979 11.118 3.667 1.00 83.50 90 LYS A N 1
ATOM 733 C CA . LYS A 1 90 ? -3.055 10.490 2.720 1.00 83.50 90 LYS A CA 1
ATOM 734 C C . LYS A 1 90 ? -2.470 11.553 1.810 1.00 83.50 90 LYS A C 1
ATOM 736 O O . LYS A 1 90 ? -3.209 12.204 1.074 1.00 83.50 90 LYS A O 1
ATOM 741 N N . ASP A 1 91 ? -1.150 11.633 1.794 1.00 81.00 91 ASP A N 1
ATOM 742 C CA . ASP A 1 91 ? -0.446 12.519 0.881 1.00 81.00 91 ASP A CA 1
ATOM 743 C C . ASP A 1 91 ? -0.469 11.932 -0.531 1.00 81.00 91 ASP A C 1
ATOM 745 O O . ASP A 1 91 ? -0.156 10.756 -0.766 1.00 81.00 91 ASP A O 1
ATOM 749 N N . ARG A 1 92 ? -0.884 12.758 -1.492 1.00 85.25 92 ARG A N 1
ATOM 750 C CA . ARG A 1 92 ? -0.881 12.433 -2.916 1.00 85.25 92 ARG A CA 1
ATOM 751 C C . ARG A 1 92 ? 0.115 13.350 -3.607 1.00 85.25 92 ARG A C 1
ATOM 753 O O . ARG A 1 92 ? 0.066 14.560 -3.429 1.00 85.25 92 ARG A O 1
ATOM 760 N N . ILE A 1 93 ? 0.974 12.771 -4.441 1.00 83.12 93 ILE A N 1
ATOM 761 C CA . ILE A 1 93 ? 1.870 13.549 -5.298 1.00 83.12 93 ILE A CA 1
ATOM 762 C C . ILE A 1 93 ? 1.006 14.411 -6.225 1.00 83.12 93 ILE A C 1
ATOM 764 O O . ILE A 1 93 ? 0.125 13.890 -6.920 1.00 83.12 93 ILE A O 1
ATOM 768 N N . CYS A 1 94 ? 1.231 15.726 -6.198 1.00 83.88 94 CYS A N 1
ATOM 769 C CA . CYS A 1 94 ? 0.508 16.669 -7.040 1.00 83.88 94 CYS A CA 1
ATOM 770 C C . CYS A 1 94 ? 0.799 16.376 -8.516 1.00 83.88 94 CYS A C 1
ATOM 772 O O . CYS A 1 94 ? 1.951 16.221 -8.916 1.00 83.88 94 CYS A O 1
ATOM 774 N N . SER A 1 95 ? -0.248 16.304 -9.336 1.00 81.81 95 SER A N 1
ATOM 775 C CA . SER A 1 95 ? -0.119 15.986 -10.760 1.00 81.81 95 SER A CA 1
ATOM 776 C C . SER A 1 95 ? 0.479 17.119 -11.596 1.00 81.81 95 SER A C 1
ATOM 778 O O . SER A 1 95 ? 0.994 16.839 -12.670 1.00 81.81 95 SER A O 1
ATOM 780 N N . GLN A 1 96 ? 0.407 18.375 -11.136 1.00 83.19 96 GLN A N 1
ATOM 781 C CA . GLN A 1 96 ? 0.916 19.534 -11.883 1.00 83.19 96 GLN A CA 1
ATOM 782 C C . GLN A 1 96 ? 2.387 19.851 -11.590 1.00 83.19 96 GLN A C 1
ATOM 784 O O . GLN A 1 96 ? 3.123 20.162 -12.518 1.00 83.19 96 GLN A O 1
ATOM 789 N N . CYS A 1 97 ? 2.834 19.733 -10.338 1.00 80.44 97 CYS A N 1
ATOM 790 C CA . CYS A 1 97 ? 4.230 19.989 -9.965 1.00 80.44 97 CYS A CA 1
ATOM 791 C C . CYS A 1 97 ? 5.048 18.714 -9.703 1.00 80.44 97 CYS A C 1
ATOM 793 O O . CYS A 1 97 ? 6.246 18.793 -9.465 1.00 80.44 97 CYS A O 1
ATOM 795 N N . GLY A 1 98 ? 4.439 17.521 -9.736 1.00 75.00 98 GLY A N 1
ATOM 796 C CA . GLY A 1 98 ? 5.153 16.246 -9.571 1.00 75.00 98 GLY A CA 1
ATOM 797 C C . GLY A 1 98 ? 5.841 16.060 -8.212 1.00 75.00 98 GLY A C 1
ATOM 798 O O . GLY A 1 98 ? 6.552 15.074 -8.034 1.00 75.00 98 GLY A O 1
ATOM 799 N N . GLY A 1 99 ? 5.616 16.974 -7.261 1.00 73.62 99 GLY A N 1
ATOM 800 C CA . GLY A 1 99 ? 6.300 17.012 -5.969 1.00 73.62 99 GLY A CA 1
ATOM 801 C C . GLY A 1 99 ? 7.610 17.812 -5.947 1.00 73.62 99 GLY A C 1
ATOM 802 O O . GLY A 1 99 ? 8.380 17.607 -5.013 1.00 73.62 99 GLY A O 1
ATOM 803 N N . TYR A 1 100 ? 7.857 18.674 -6.943 1.00 58.62 100 TYR A N 1
ATOM 804 C CA . TYR A 1 100 ? 8.891 19.719 -6.910 1.00 58.62 100 TYR A CA 1
ATOM 805 C C . TYR A 1 100 ? 8.334 21.064 -6.442 1.00 58.62 100 TYR A C 1
ATOM 807 O O . TYR A 1 100 ? 7.133 21.329 -6.702 1.00 58.62 100 TYR A O 1
#

Sequence (100 aa):
PDKGGNAEKFKRVQAAYEILKDPDKKKLYDKYGEEGVRRGGKPVKVNGFNCTVDRMVYRRPRKGQDLRYPLKVQLAEFYKGSVRRLQLNKDRICSQCGGY

Radius of gyration: 23.93 Å; chains: 1; bounding box: 41×51×60 Å

Secondary structure (DSSP, 8-state):
--S---HHHHHHHHHHHHHHHSHHHHHHHHHHHHHHHHH----EEETTEEE-GGGTTT---PPPPPP-------HHHHHH----PPP-------TTTTT-